Protein AF-A0A953SVN8-F1 (afdb_monomer_lite)

Sequence (89 aa):
MKNYYLISFTSIAAILIFFAATMMSQDSQTSIKAFNSSINKEKSGDYKAAIDELLKVYNDYKSNYLFNLRLGWLYYSKKDYSNSKKYYS

Radius of gyration: 21.76 Å; chains: 1; bounding box: 47×33×55 Å

Structure (mmCIF, N/CA/C/O backbone):
data_AF-A0A953SVN8-F1
#
_entry.id   AF-A0A953SVN8-F1
#
loop_
_atom_site.group_PDB
_ato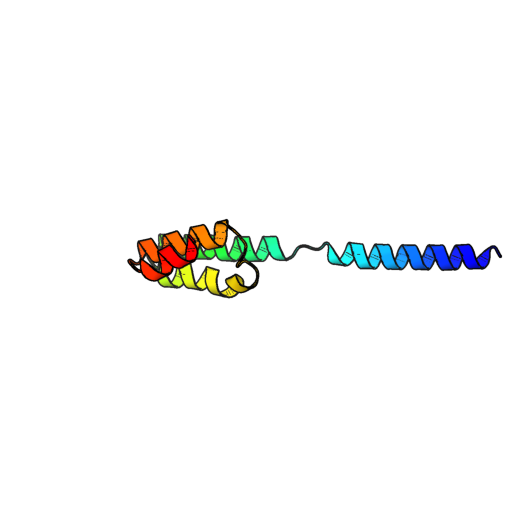m_site.id
_atom_site.type_symbol
_atom_site.label_atom_id
_atom_site.label_alt_id
_atom_site.label_comp_id
_atom_site.label_asym_id
_atom_site.label_entity_id
_atom_site.label_seq_id
_atom_site.pdbx_PDB_ins_code
_atom_site.Cartn_x
_atom_site.Cartn_y
_atom_site.Cartn_z
_atom_site.occupancy
_atom_site.B_iso_or_equiv
_atom_site.auth_seq_id
_atom_site.auth_comp_id
_atom_site.auth_asym_id
_atom_site.auth_atom_id
_atom_site.pdbx_PDB_model_num
ATOM 1 N N . MET A 1 1 ? 37.579 -19.523 -42.315 1.00 59.00 1 MET A N 1
ATOM 2 C CA . MET A 1 1 ? 37.727 -19.474 -40.839 1.00 59.00 1 MET A CA 1
ATOM 3 C C . MET A 1 1 ? 37.472 -18.083 -40.252 1.00 59.00 1 MET A C 1
ATOM 5 O O . MET A 1 1 ? 36.701 -17.992 -39.311 1.00 59.00 1 MET A O 1
ATOM 9 N N . LYS A 1 2 ? 38.012 -16.994 -40.827 1.00 59.50 2 LYS A N 1
ATOM 10 C CA . LYS A 1 2 ? 37.842 -15.608 -40.328 1.00 59.50 2 LYS A CA 1
ATOM 11 C C . LYS A 1 2 ? 36.377 -15.119 -40.222 1.00 59.50 2 LYS A C 1
ATOM 13 O O . LYS A 1 2 ? 36.040 -14.417 -39.277 1.00 59.50 2 LYS A O 1
ATOM 18 N N . ASN A 1 3 ? 35.497 -15.559 -41.127 1.00 63.72 3 ASN A N 1
ATOM 19 C CA . ASN A 1 3 ? 34.084 -15.142 -41.156 1.00 63.72 3 ASN A CA 1
ATOM 20 C C . ASN A 1 3 ? 33.236 -15.733 -40.013 1.00 63.72 3 ASN A C 1
ATOM 22 O O . ASN A 1 3 ? 32.287 -15.092 -39.577 1.00 63.72 3 ASN A O 1
ATOM 26 N N . TYR A 1 4 ? 33.592 -16.907 -39.478 1.00 72.75 4 TYR A N 1
ATOM 27 C CA . TYR A 1 4 ? 32.848 -17.521 -38.368 1.00 72.75 4 TYR A CA 1
ATOM 28 C C . TYR A 1 4 ? 33.063 -16.770 -37.049 1.00 72.75 4 TYR A C 1
ATOM 30 O O . TYR A 1 4 ? 32.120 -16.599 -36.282 1.00 72.75 4 TYR A O 1
ATOM 38 N N . TYR A 1 5 ? 34.270 -16.240 -36.822 1.00 76.19 5 TYR A N 1
ATOM 39 C CA . TYR A 1 5 ? 34.552 -15.377 -35.672 1.00 76.19 5 TYR A CA 1
ATOM 40 C C . TYR A 1 5 ? 33.741 -14.084 -35.728 1.00 76.19 5 TYR A C 1
ATOM 42 O O . TYR A 1 5 ? 33.175 -13.683 -34.715 1.00 76.19 5 TYR A O 1
ATOM 50 N N . LEU A 1 6 ? 33.621 -13.489 -36.920 1.00 74.56 6 LEU A N 1
ATOM 51 C CA . LEU A 1 6 ? 32.834 -12.278 -37.141 1.00 74.56 6 LEU A CA 1
ATOM 52 C C . LEU A 1 6 ? 31.344 -12.513 -36.838 1.00 74.56 6 LEU A C 1
ATOM 54 O O . LEU A 1 6 ? 30.744 -11.740 -36.099 1.00 74.56 6 LEU A O 1
ATOM 58 N N . ILE A 1 7 ? 30.779 -13.621 -37.335 1.00 77.88 7 ILE A N 1
ATOM 59 C CA . ILE A 1 7 ? 29.380 -14.009 -37.085 1.00 77.88 7 ILE A CA 1
ATOM 60 C C . ILE A 1 7 ? 29.147 -14.301 -35.593 1.00 77.88 7 ILE A C 1
ATOM 62 O O . ILE A 1 7 ? 28.140 -13.870 -35.021 1.00 77.88 7 ILE A O 1
ATOM 66 N N . SER A 1 8 ? 30.087 -14.987 -34.931 1.00 78.62 8 SE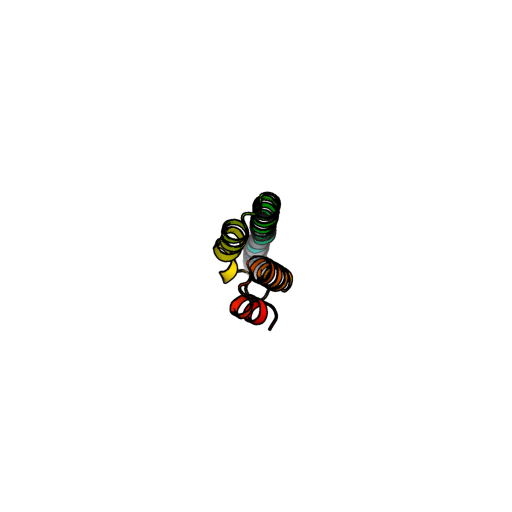R A N 1
ATOM 67 C CA . SER A 1 8 ? 29.991 -15.250 -33.489 1.00 78.62 8 SER A CA 1
ATOM 68 C C . SER A 1 8 ? 30.040 -13.956 -32.671 1.00 78.62 8 SER A C 1
ATOM 70 O O . SER A 1 8 ? 29.237 -13.778 -31.761 1.00 78.62 8 SER A O 1
ATOM 72 N N . PHE A 1 9 ? 30.894 -13.004 -33.059 1.00 86.81 9 PHE A N 1
ATOM 73 C CA . PHE A 1 9 ? 31.020 -11.709 -32.400 1.00 86.81 9 PHE A CA 1
ATOM 74 C C . PHE A 1 9 ? 29.736 -10.885 -32.534 1.00 86.81 9 PHE A C 1
ATOM 76 O O . PHE A 1 9 ? 29.236 -10.358 -31.543 1.00 86.81 9 PHE A O 1
ATOM 83 N N . THR A 1 10 ? 29.143 -10.843 -33.733 1.00 87.25 10 THR A N 1
ATOM 84 C CA . THR A 1 10 ? 27.857 -10.163 -33.947 1.00 87.25 10 THR A CA 1
ATOM 85 C C . THR A 1 10 ? 26.713 -10.811 -33.167 1.00 87.25 10 THR A C 1
ATOM 87 O O . THR A 1 10 ? 25.854 -10.106 -32.645 1.00 87.25 10 THR A O 1
ATOM 90 N N . SER A 1 11 ? 26.722 -12.139 -33.026 1.00 88.69 11 SER A N 1
ATOM 91 C CA . SER A 1 11 ? 25.697 -12.865 -32.264 1.00 88.69 11 SER A CA 1
ATOM 92 C C . SER A 1 11 ? 25.810 -12.583 -30.763 1.00 88.69 11 SER A C 1
ATOM 94 O O . SER A 1 11 ? 24.808 -12.325 -30.102 1.00 88.69 11 SER A O 1
ATOM 96 N N . ILE A 1 12 ? 27.035 -12.550 -30.229 1.00 92.06 12 ILE A N 1
ATOM 97 C CA . ILE A 1 12 ? 27.307 -12.191 -28.830 1.00 92.06 12 ILE A CA 1
ATOM 98 C C . ILE A 1 12 ? 26.896 -10.740 -28.555 1.00 92.06 12 ILE A C 1
ATOM 100 O O . ILE A 1 12 ? 26.235 -10.469 -27.554 1.00 92.06 12 ILE A O 1
ATOM 104 N N . ALA A 1 13 ? 27.222 -9.811 -29.458 1.00 92.00 13 ALA A N 1
ATOM 105 C CA . ALA A 1 13 ? 26.814 -8.414 -29.333 1.00 92.00 13 ALA A CA 1
ATOM 106 C C . ALA A 1 13 ? 25.281 -8.256 -29.324 1.00 92.00 13 ALA A C 1
ATOM 108 O O . ALA A 1 13 ? 24.749 -7.513 -28.503 1.00 92.00 13 ALA A O 1
ATOM 109 N N . ALA A 1 14 ? 24.560 -8.995 -30.174 1.00 91.75 14 ALA A N 1
ATOM 110 C CA . ALA A 1 14 ? 23.097 -8.980 -30.198 1.00 91.75 14 ALA A CA 1
ATOM 111 C C . ALA A 1 14 ? 22.481 -9.506 -28.888 1.00 91.75 14 ALA A C 1
ATOM 113 O O . ALA A 1 14 ? 21.538 -8.909 -28.368 1.00 91.75 14 ALA A O 1
ATOM 114 N N . ILE A 1 15 ? 23.047 -10.574 -28.315 1.00 91.06 15 ILE A N 1
ATOM 115 C CA . ILE A 1 15 ? 22.616 -11.121 -27.018 1.00 91.06 15 ILE A CA 1
ATOM 116 C C . ILE A 1 15 ? 22.857 -10.104 -25.892 1.00 91.06 15 ILE A C 1
ATOM 118 O O . ILE A 1 15 ? 21.982 -9.904 -25.050 1.00 91.06 15 ILE A O 1
ATOM 122 N N . LEU A 1 16 ? 24.003 -9.417 -25.897 1.00 90.06 16 LEU A N 1
ATOM 123 C CA . LEU A 1 16 ? 24.324 -8.386 -24.903 1.00 90.06 16 LEU A CA 1
ATOM 124 C C . LEU A 1 16 ? 23.378 -7.180 -24.986 1.00 90.06 16 LEU A C 1
ATOM 126 O O . LEU A 1 16 ? 22.931 -6.684 -23.954 1.00 90.06 16 LEU A O 1
ATOM 130 N N . ILE A 1 17 ? 23.026 -6.739 -26.197 1.00 88.56 17 ILE A N 1
ATOM 131 C CA . ILE A 1 17 ? 22.071 -5.639 -26.411 1.00 88.56 17 ILE A CA 1
ATOM 132 C C . ILE A 1 17 ? 20.666 -6.036 -25.935 1.00 88.56 17 ILE A C 1
ATOM 134 O O . ILE A 1 17 ? 19.996 -5.241 -25.276 1.00 88.56 17 ILE A O 1
ATOM 138 N N . PHE A 1 18 ? 20.232 -7.270 -26.211 1.00 85.25 18 PHE A N 1
ATOM 139 C CA . PHE A 1 18 ? 18.945 -7.784 -25.735 1.00 85.25 18 PHE A CA 1
ATOM 140 C C . PHE A 1 18 ? 18.882 -7.832 -24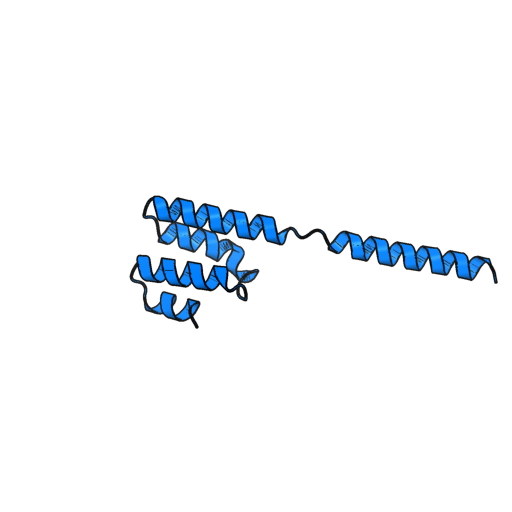.202 1.00 85.25 18 PHE A C 1
ATOM 142 O O . PHE A 1 18 ? 17.896 -7.399 -23.610 1.00 85.25 18 PHE A O 1
ATOM 149 N N . PHE A 1 19 ? 19.954 -8.284 -23.545 1.00 81.12 19 PHE A N 1
ATOM 150 C CA . PHE A 1 19 ? 20.011 -8.326 -22.083 1.00 81.12 19 PHE A CA 1
ATOM 151 C C . PHE A 1 19 ? 20.032 -6.918 -21.465 1.00 81.12 19 PHE A C 1
ATOM 153 O O . PHE A 1 19 ? 19.303 -6.657 -20.509 1.00 81.12 19 PHE A O 1
ATOM 160 N N . ALA A 1 20 ? 20.785 -5.980 -22.050 1.00 79.88 20 ALA A N 1
ATOM 161 C CA . ALA A 1 20 ? 20.818 -4.585 -21.605 1.00 79.88 20 ALA A CA 1
ATOM 162 C C . ALA A 1 20 ? 19.442 -3.897 -21.693 1.00 79.88 20 ALA A C 1
ATOM 164 O O . ALA A 1 20 ? 19.086 -3.122 -20.805 1.00 79.88 20 ALA A O 1
ATOM 165 N N . ALA A 1 21 ? 18.632 -4.221 -22.708 1.00 73.12 21 ALA A N 1
ATOM 166 C CA . ALA A 1 21 ? 17.280 -3.679 -22.849 1.00 73.12 21 ALA A CA 1
ATOM 167 C C . ALA A 1 21 ? 16.327 -4.121 -21.719 1.00 73.12 21 ALA A C 1
ATOM 169 O O . ALA A 1 21 ? 15.396 -3.391 -21.382 1.00 73.12 21 ALA A O 1
ATOM 170 N N . THR A 1 22 ? 16.575 -5.272 -21.081 1.00 69.69 22 THR A N 1
ATOM 171 C CA . THR A 1 22 ? 15.765 -5.738 -19.939 1.00 69.69 22 THR A CA 1
ATOM 172 C C . THR A 1 22 ? 16.081 -5.015 -18.624 1.00 69.69 22 THR A C 1
ATOM 174 O O . THR A 1 22 ? 15.315 -5.124 -17.671 1.00 69.69 22 THR A O 1
ATOM 177 N N . MET A 1 23 ? 17.161 -4.223 -18.559 1.00 63.22 23 MET A N 1
ATOM 178 C CA . MET A 1 23 ? 17.563 -3.501 -17.341 1.00 63.22 23 MET A CA 1
ATOM 179 C C . MET A 1 23 ? 16.793 -2.193 -17.096 1.00 63.22 23 MET A C 1
ATOM 181 O O . MET A 1 23 ? 17.077 -1.478 -16.133 1.00 63.22 23 MET A O 1
ATOM 185 N N . MET A 1 24 ? 15.801 -1.863 -17.928 1.00 62.91 24 MET A N 1
ATOM 186 C CA . MET A 1 24 ? 14.905 -0.739 -17.659 1.00 62.91 24 MET A CA 1
ATOM 187 C C . MET A 1 24 ? 13.937 -1.092 -16.519 1.00 62.91 24 MET A C 1
ATOM 189 O O . MET A 1 24 ? 12.833 -1.581 -16.739 1.00 62.91 24 MET A O 1
ATOM 193 N N . SER A 1 25 ? 14.357 -0.836 -15.279 1.00 58.84 25 SER A N 1
ATOM 194 C CA . SER A 1 25 ? 13.515 -0.953 -14.083 1.00 58.84 25 SER A CA 1
ATOM 195 C C . SER A 1 25 ? 12.362 0.063 -14.125 1.00 58.84 25 SER A C 1
ATOM 197 O O . SER A 1 25 ? 12.517 1.224 -13.752 1.00 58.84 25 SER A O 1
ATOM 199 N N . GLN A 1 26 ? 11.184 -0.368 -14.588 1.00 59.72 26 GLN A N 1
ATOM 200 C CA . GLN A 1 26 ? 9.921 0.378 -14.437 1.00 59.72 26 GLN A CA 1
ATOM 201 C C . GLN A 1 26 ? 9.380 0.334 -12.996 1.00 59.72 26 GLN A C 1
ATOM 203 O O . GLN A 1 26 ? 8.576 1.178 -12.597 1.00 59.72 26 GLN A O 1
ATOM 208 N N . ASP A 1 27 ? 9.857 -0.625 -12.206 1.00 62.97 27 ASP A N 1
ATOM 209 C CA . ASP A 1 27 ? 9.349 -0.990 -10.887 1.00 62.97 27 ASP A CA 1
ATOM 210 C C . ASP A 1 27 ? 9.475 0.136 -9.837 1.00 62.97 27 ASP A C 1
ATOM 212 O O . ASP A 1 27 ? 8.534 0.458 -9.107 1.00 62.97 27 ASP A O 1
ATOM 216 N N . SER A 1 28 ? 10.612 0.838 -9.824 1.00 67.62 28 SER A N 1
ATOM 217 C CA . SER A 1 28 ? 10.853 1.940 -8.879 1.00 67.62 28 SER A CA 1
ATOM 218 C C . SER A 1 28 ? 9.796 3.048 -8.992 1.00 67.62 28 SER A C 1
ATOM 220 O O . SER A 1 28 ? 9.280 3.550 -7.994 1.00 67.62 28 SER A O 1
ATOM 222 N N . GLN A 1 29 ? 9.381 3.395 -10.212 1.00 84.38 29 GLN A N 1
ATOM 223 C CA . GLN A 1 29 ? 8.446 4.498 -10.403 1.00 84.38 29 GLN A CA 1
ATOM 224 C C . GLN A 1 29 ? 7.018 4.145 -9.963 1.00 84.38 29 GLN A C 1
ATOM 226 O O . GLN A 1 29 ? 6.306 5.022 -9.462 1.00 84.38 29 GLN A O 1
ATOM 231 N N . THR A 1 30 ? 6.603 2.891 -10.152 1.00 91.44 30 THR A N 1
ATOM 232 C CA . THR A 1 30 ? 5.275 2.389 -9.772 1.00 91.44 30 THR A CA 1
ATOM 233 C C . THR A 1 30 ? 5.143 2.286 -8.256 1.00 91.44 30 THR A C 1
ATOM 235 O O . THR A 1 30 ? 4.193 2.839 -7.694 1.00 91.44 30 THR A O 1
ATOM 238 N N . SER A 1 31 ? 6.128 1.680 -7.583 1.00 91.69 31 SER A N 1
ATOM 239 C CA . SER A 1 31 ? 6.144 1.573 -6.119 1.00 91.69 31 SER A CA 1
ATOM 240 C C . SER A 1 31 ? 6.088 2.941 -5.433 1.00 91.69 31 SER A C 1
ATOM 242 O O . SER A 1 31 ? 5.228 3.168 -4.580 1.00 91.69 31 SER A O 1
ATOM 244 N N . ILE A 1 32 ? 6.935 3.886 -5.860 1.00 93.56 32 ILE A N 1
ATOM 245 C CA . ILE A 1 32 ? 6.998 5.245 -5.303 1.00 93.56 32 ILE A CA 1
ATOM 246 C C . ILE A 1 32 ? 5.664 5.976 -5.482 1.00 93.56 32 ILE A C 1
ATOM 248 O O . ILE A 1 32 ? 5.185 6.636 -4.557 1.00 93.56 32 ILE A O 1
ATOM 252 N N . LYS A 1 33 ? 5.030 5.853 -6.657 1.00 95.75 33 LYS A N 1
ATOM 253 C CA . LYS A 1 33 ? 3.719 6.466 -6.920 1.00 95.75 33 LYS A CA 1
ATOM 254 C C . LYS A 1 33 ? 2.643 5.908 -5.990 1.00 95.75 33 LYS A C 1
ATOM 256 O O . LYS A 1 33 ? 1.924 6.696 -5.382 1.00 95.75 33 LYS A O 1
ATOM 261 N N . ALA A 1 34 ? 2.558 4.585 -5.842 1.00 96.81 34 ALA A N 1
ATOM 262 C CA . ALA A 1 34 ? 1.590 3.949 -4.947 1.00 96.81 34 ALA A CA 1
ATOM 263 C C . ALA A 1 34 ? 1.794 4.388 -3.486 1.00 96.81 34 ALA A C 1
ATOM 265 O O . ALA A 1 34 ? 0.837 4.752 -2.801 1.00 96.81 34 ALA A O 1
ATOM 266 N N . PHE A 1 35 ? 3.049 4.443 -3.031 1.00 96.88 35 PHE A N 1
ATOM 267 C CA . PHE A 1 35 ? 3.396 4.891 -1.682 1.00 96.88 35 PHE A CA 1
ATOM 268 C C . PHE A 1 35 ? 3.006 6.349 -1.426 1.00 96.88 35 PHE A C 1
ATOM 270 O O . PHE A 1 35 ? 2.352 6.653 -0.429 1.00 96.88 35 PHE A O 1
ATOM 277 N N . ASN A 1 36 ? 3.357 7.252 -2.343 1.00 97.19 36 ASN A N 1
ATOM 278 C CA . ASN A 1 36 ? 3.024 8.670 -2.220 1.00 97.19 36 ASN A CA 1
ATOM 279 C C . ASN A 1 36 ? 1.508 8.901 -2.239 1.00 97.19 36 ASN A C 1
ATOM 281 O O . ASN A 1 36 ? 0.992 9.670 -1.426 1.00 97.19 36 ASN A O 1
ATOM 285 N N . SER A 1 37 ? 0.782 8.201 -3.114 1.00 98.12 37 SER A N 1
ATOM 286 C CA . SER A 1 37 ? -0.683 8.235 -3.140 1.00 98.12 37 SER A CA 1
ATOM 287 C C . SER A 1 37 ? -1.274 7.745 -1.819 1.00 98.12 37 SER A C 1
ATOM 289 O O . SER A 1 37 ? -2.129 8.421 -1.249 1.00 98.12 37 SER A O 1
ATOM 291 N N . SER A 1 38 ? -0.764 6.636 -1.276 1.00 98.62 38 SER A N 1
ATOM 292 C CA . SER A 1 38 ? -1.164 6.118 0.034 1.00 98.62 38 SER A CA 1
ATOM 293 C C . SER A 1 38 ? -0.958 7.144 1.157 1.00 98.62 38 SER A C 1
ATOM 295 O O . SER A 1 38 ? -1.863 7.374 1.957 1.00 98.62 38 SER A O 1
ATOM 297 N N . ILE A 1 39 ? 0.202 7.809 1.203 1.00 98.25 39 ILE A N 1
ATOM 298 C CA . ILE A 1 39 ? 0.510 8.864 2.187 1.00 98.25 39 ILE A CA 1
ATOM 299 C C . ILE A 1 39 ? -0.460 10.038 2.066 1.00 98.25 39 ILE A C 1
ATOM 301 O O . ILE A 1 39 ? -0.947 10.546 3.073 1.00 98.25 39 ILE A O 1
ATOM 305 N N . ASN A 1 40 ? -0.774 10.466 0.846 1.00 98.38 40 ASN A N 1
ATOM 306 C CA . ASN A 1 40 ? -1.695 11.577 0.638 1.00 98.38 40 ASN A CA 1
ATOM 307 C C . ASN A 1 40 ? -3.124 11.235 1.078 1.00 98.38 40 ASN A C 1
ATOM 309 O O . ASN A 1 40 ? -3.769 12.066 1.711 1.00 98.38 40 ASN A O 1
ATOM 313 N N . LYS A 1 41 ? -3.600 10.013 0.810 1.00 98.56 41 LYS A N 1
ATOM 314 C CA . LYS A 1 41 ? -4.912 9.547 1.291 1.00 98.56 41 LYS A CA 1
ATOM 315 C C . LYS A 1 41 ? -4.964 9.447 2.815 1.00 98.56 41 LYS A C 1
ATOM 317 O O . LYS A 1 41 ? -5.933 9.897 3.421 1.00 98.56 41 LYS A O 1
ATOM 322 N N . GLU A 1 42 ? -3.896 8.948 3.437 1.00 98.38 42 GLU A N 1
ATOM 323 C CA . GLU A 1 42 ? -3.780 8.892 4.896 1.00 98.38 42 GLU A CA 1
ATOM 324 C C . GLU A 1 42 ? -3.822 10.286 5.533 1.00 98.38 42 GLU A C 1
ATOM 326 O O . GLU A 1 42 ? -4.518 10.473 6.526 1.00 98.38 42 GLU A O 1
ATOM 331 N N . LYS A 1 43 ? -3.130 11.281 4.957 1.00 97.81 43 LYS A N 1
ATOM 332 C CA . LYS A 1 43 ? -3.166 12.675 5.446 1.00 97.81 43 LYS A CA 1
ATOM 333 C C . LYS A 1 43 ? -4.582 13.254 5.477 1.00 97.81 43 LYS A C 1
ATOM 335 O O . LYS A 1 43 ? -4.866 14.115 6.301 1.00 97.81 43 LYS A O 1
ATOM 340 N N . SER A 1 44 ? -5.461 12.784 4.595 1.00 96.50 44 SER A N 1
ATOM 341 C CA . SER A 1 44 ? -6.882 13.148 4.571 1.00 96.50 44 SER A CA 1
ATOM 342 C C . SER A 1 44 ? -7.749 12.319 5.532 1.00 96.50 44 SER A C 1
ATOM 344 O O . SER A 1 44 ? -8.959 12.511 5.563 1.00 96.50 44 SER A O 1
ATOM 346 N N . GLY A 1 45 ? -7.162 11.391 6.294 1.00 95.94 45 GLY A N 1
ATOM 347 C CA . GLY A 1 45 ? -7.864 10.466 7.190 1.00 95.94 45 GLY A CA 1
ATOM 348 C C . GLY A 1 45 ? -8.493 9.255 6.490 1.00 95.94 45 GLY A C 1
ATOM 349 O O . GLY A 1 45 ? -9.102 8.413 7.149 1.00 95.94 45 GLY A O 1
ATOM 350 N N . ASP A 1 46 ? -8.342 9.127 5.169 1.00 98.19 46 ASP A N 1
ATOM 351 C CA . ASP A 1 46 ? -8.935 8.037 4.392 1.00 98.19 46 ASP A CA 1
ATOM 352 C C . ASP A 1 46 ? -7.997 6.824 4.346 1.00 98.19 46 ASP A C 1
ATOM 354 O O . ASP A 1 46 ? -7.315 6.539 3.355 1.00 98.19 46 ASP A O 1
ATOM 358 N N . TYR A 1 47 ? -7.951 6.093 5.461 1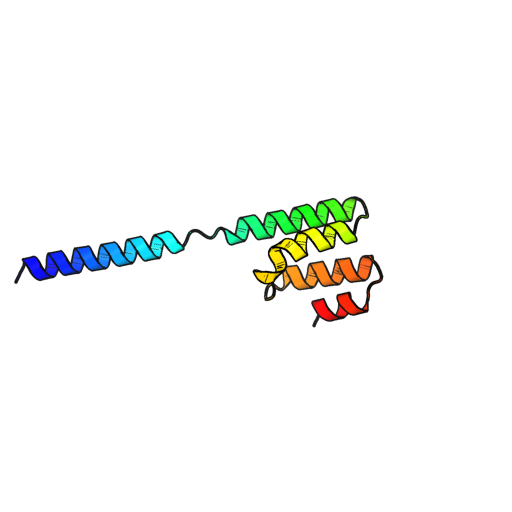.00 98.44 47 TYR A N 1
ATOM 359 C CA . TYR A 1 47 ? -7.128 4.889 5.586 1.00 98.44 47 TYR A CA 1
ATOM 360 C C . TYR A 1 47 ? -7.530 3.792 4.599 1.00 98.44 47 TYR A C 1
ATOM 362 O O . TYR A 1 47 ? -6.673 3.026 4.161 1.00 98.44 47 TYR A O 1
ATOM 370 N N . LYS A 1 48 ? -8.816 3.700 4.232 1.00 98.44 48 LYS A N 1
ATOM 371 C CA . LYS A 1 48 ? -9.275 2.696 3.268 1.00 98.44 48 LYS A CA 1
ATOM 372 C C . LYS A 1 48 ? -8.682 2.990 1.893 1.00 98.44 48 LYS A C 1
ATOM 374 O O . LYS A 1 48 ? -8.045 2.110 1.322 1.00 98.44 48 LYS A O 1
ATOM 379 N N . ALA A 1 49 ? -8.820 4.220 1.397 1.00 98.50 49 ALA A N 1
ATOM 380 C CA . ALA A 1 49 ? -8.217 4.594 0.124 1.00 98.50 49 ALA A CA 1
ATOM 381 C C . ALA A 1 49 ? -6.686 4.483 0.169 1.00 98.50 49 ALA A C 1
ATOM 383 O O . ALA A 1 49 ? -6.079 4.032 -0.797 1.00 98.50 49 ALA A O 1
ATOM 384 N N . ALA A 1 50 ? -6.054 4.827 1.297 1.00 98.69 50 ALA A N 1
ATOM 385 C CA . ALA A 1 50 ? -4.610 4.677 1.465 1.00 98.69 50 ALA A CA 1
ATOM 386 C C . ALA A 1 50 ? -4.130 3.222 1.329 1.00 98.69 50 ALA A C 1
ATOM 388 O O . ALA A 1 50 ? -3.051 2.986 0.782 1.00 98.69 50 ALA A O 1
ATOM 389 N N . ILE A 1 51 ? -4.914 2.260 1.825 1.00 98.81 51 ILE A N 1
ATOM 390 C CA . ILE A 1 51 ? -4.663 0.821 1.668 1.00 98.81 51 ILE A CA 1
ATOM 391 C C . ILE A 1 51 ? -4.900 0.398 0.219 1.00 98.81 51 ILE A C 1
ATOM 393 O O . ILE A 1 51 ? -4.057 -0.291 -0.355 1.00 98.81 51 ILE A O 1
ATOM 397 N N . ASP A 1 52 ? -6.010 0.834 -0.381 1.00 98.56 52 ASP A N 1
ATOM 398 C CA . ASP A 1 52 ? -6.381 0.467 -1.749 1.00 98.56 52 ASP A CA 1
ATOM 399 C C . ASP A 1 52 ? -5.289 0.874 -2.758 1.00 98.56 52 ASP A C 1
ATOM 401 O O . ASP A 1 52 ? -4.977 0.100 -3.661 1.00 98.56 52 ASP A O 1
ATOM 405 N N . GLU A 1 53 ? -4.642 2.036 -2.585 1.00 98.38 53 GLU A N 1
ATOM 406 C CA . GLU A 1 53 ? -3.516 2.459 -3.439 1.00 98.38 53 GLU A CA 1
ATOM 407 C C . GLU A 1 53 ? -2.331 1.482 -3.412 1.00 98.38 53 GLU A C 1
ATOM 409 O O . GLU A 1 53 ? -1.706 1.249 -4.446 1.00 98.38 53 GLU A O 1
ATOM 414 N N . LEU A 1 54 ? -2.037 0.875 -2.259 1.00 98.25 54 LEU A N 1
ATOM 415 C CA . LEU A 1 54 ? -0.964 -0.115 -2.133 1.00 98.25 54 LEU A CA 1
ATOM 416 C C . LEU A 1 54 ? -1.395 -1.476 -2.686 1.00 98.25 54 LEU A C 1
ATOM 418 O O . LEU A 1 54 ? -0.612 -2.136 -3.367 1.00 98.25 54 LEU A O 1
ATOM 422 N N . LEU A 1 55 ? -2.642 -1.890 -2.434 1.00 98.12 55 LEU A N 1
ATOM 423 C CA . LEU A 1 55 ? -3.158 -3.190 -2.870 1.00 98.12 55 LEU A CA 1
ATOM 424 C C . LEU A 1 55 ? -3.227 -3.334 -4.394 1.00 98.12 55 LEU A C 1
ATOM 426 O O . LEU A 1 55 ? -3.015 -4.439 -4.890 1.00 98.12 55 LEU A O 1
ATOM 430 N N . LYS A 1 56 ? -3.446 -2.238 -5.137 1.00 97.19 56 LYS A N 1
ATOM 431 C CA . LYS A 1 56 ? -3.435 -2.233 -6.616 1.00 97.19 56 LYS A CA 1
ATOM 432 C C . LYS A 1 56 ? -2.162 -2.833 -7.209 1.00 97.19 56 LYS A C 1
ATOM 434 O O . LYS A 1 56 ? -2.226 -3.477 -8.249 1.00 97.19 56 LYS A O 1
ATOM 439 N N . VAL A 1 57 ? -1.025 -2.608 -6.554 1.00 95.88 57 VAL A N 1
ATOM 440 C CA . VAL A 1 57 ? 0.296 -3.040 -7.032 1.00 95.88 57 VAL A CA 1
ATOM 441 C C . VAL A 1 57 ? 0.907 -4.130 -6.152 1.00 95.88 57 VAL A C 1
ATOM 443 O O . VAL A 1 57 ? 1.984 -4.637 -6.436 1.00 95.88 57 VAL A O 1
ATOM 446 N N . TYR A 1 58 ? 0.225 -4.526 -5.074 1.00 95.94 58 TYR A N 1
ATOM 447 C CA . TYR A 1 58 ? 0.808 -5.374 -4.038 1.00 95.94 58 TYR A CA 1
ATOM 448 C C . TYR A 1 58 ? 1.284 -6.732 -4.555 1.00 95.94 58 TYR A C 1
ATOM 450 O O . TYR A 1 58 ? 2.242 -7.259 -4.009 1.00 95.94 58 TYR A O 1
ATOM 458 N N . ASN A 1 59 ? 0.675 -7.284 -5.611 1.00 95.69 59 ASN A N 1
ATOM 459 C CA . ASN A 1 59 ? 1.122 -8.546 -6.212 1.00 95.69 59 ASN A CA 1
ATOM 460 C C . ASN A 1 59 ? 2.598 -8.533 -6.625 1.00 95.69 59 ASN A C 1
ATOM 462 O O . ASN A 1 59 ? 3.267 -9.543 -6.415 1.00 95.69 59 ASN A O 1
ATOM 466 N N . ASP A 1 60 ? 3.094 -7.396 -7.104 1.00 93.12 60 ASP A N 1
ATOM 467 C CA . ASP A 1 60 ? 4.482 -7.232 -7.541 1.00 93.12 60 ASP A CA 1
ATOM 468 C C . ASP A 1 60 ? 5.419 -6.933 -6.354 1.00 93.12 60 ASP A C 1
ATOM 470 O O . ASP A 1 60 ? 6.614 -7.213 -6.401 1.00 93.12 60 ASP A O 1
ATOM 474 N N . TYR A 1 61 ? 4.865 -6.440 -5.239 1.00 92.69 61 TYR A N 1
ATOM 475 C CA . TYR A 1 61 ? 5.606 -5.987 -4.054 1.00 92.69 61 TYR A CA 1
ATOM 476 C C . TYR A 1 61 ? 5.348 -6.815 -2.790 1.00 92.69 61 TYR A C 1
ATOM 478 O O . TYR A 1 61 ? 5.662 -6.360 -1.690 1.00 92.69 61 TYR A O 1
ATOM 486 N N . LYS A 1 62 ? 4.799 -8.032 -2.896 1.00 93.38 62 LYS A N 1
ATOM 487 C CA . LYS A 1 62 ? 4.443 -8.850 -1.717 1.00 93.38 62 LYS A CA 1
ATOM 488 C C . LYS A 1 62 ? 5.627 -9.133 -0.795 1.00 93.38 62 LYS A C 1
ATOM 490 O O . LYS A 1 62 ? 5.460 -9.173 0.419 1.00 93.38 62 LYS A O 1
ATOM 495 N N . SER A 1 63 ? 6.814 -9.333 -1.364 1.00 93.62 63 SER A N 1
ATOM 496 C CA . SER A 1 63 ? 8.060 -9.572 -0.623 1.00 93.62 63 SER A CA 1
ATOM 497 C C . SER A 1 63 ? 8.732 -8.283 -0.140 1.00 93.62 63 SER A C 1
ATOM 499 O O . SER A 1 63 ? 9.725 -8.339 0.584 1.00 93.62 63 SER A O 1
ATOM 501 N N . ASN A 1 64 ? 8.215 -7.113 -0.525 1.00 93.94 64 ASN A N 1
ATOM 502 C CA . ASN A 1 64 ? 8.799 -5.836 -0.156 1.00 93.94 64 ASN A CA 1
ATOM 503 C C . ASN A 1 64 ? 8.427 -5.476 1.289 1.00 93.94 64 ASN A C 1
ATOM 505 O O . ASN A 1 64 ? 7.263 -5.234 1.620 1.00 93.94 64 ASN A O 1
ATOM 509 N N . TYR A 1 65 ? 9.448 -5.380 2.141 1.00 95.38 65 TYR A N 1
ATOM 510 C CA . TYR A 1 65 ? 9.305 -5.025 3.552 1.00 95.38 65 TYR A CA 1
ATOM 511 C C . TYR A 1 65 ? 8.519 -3.724 3.773 1.00 95.38 65 TYR A C 1
ATOM 513 O O . TYR A 1 65 ? 7.646 -3.674 4.637 1.00 95.38 65 TYR A O 1
ATOM 521 N N . LEU A 1 66 ? 8.780 -2.679 2.981 1.00 95.62 66 LEU A N 1
ATOM 522 C CA . LEU A 1 66 ? 8.134 -1.379 3.163 1.00 95.62 66 LEU A CA 1
ATOM 523 C C . LEU A 1 66 ? 6.637 -1.442 2.852 1.00 95.62 66 LEU A C 1
ATOM 525 O O . LEU A 1 66 ? 5.850 -0.818 3.562 1.00 95.62 66 LEU A O 1
ATOM 529 N N . PHE A 1 67 ? 6.225 -2.213 1.842 1.00 97.31 67 PHE A N 1
ATOM 530 C CA . PHE A 1 67 ? 4.804 -2.411 1.535 1.00 97.31 67 PHE A CA 1
ATOM 531 C C . PHE A 1 67 ? 4.070 -3.091 2.686 1.00 97.31 67 PHE A C 1
ATOM 533 O O . PHE A 1 67 ? 3.017 -2.615 3.109 1.00 97.31 67 PHE A O 1
ATOM 540 N N . ASN A 1 68 ? 4.653 -4.160 3.221 1.00 98.31 68 ASN A N 1
ATOM 541 C CA . ASN A 1 68 ? 4.105 -4.893 4.358 1.00 98.31 68 ASN A CA 1
ATOM 542 C C . ASN A 1 68 ? 4.044 -4.015 5.619 1.00 98.31 68 ASN A C 1
ATOM 544 O O . ASN A 1 68 ? 2.983 -3.888 6.228 1.00 98.31 68 ASN A O 1
ATOM 548 N N . LEU A 1 69 ? 5.118 -3.283 5.932 1.00 98.50 69 LEU A N 1
ATOM 549 C CA . LEU A 1 69 ? 5.156 -2.329 7.044 1.00 98.50 69 LEU A CA 1
ATOM 550 C C . LEU A 1 69 ? 4.054 -1.261 6.925 1.00 98.50 69 LEU A C 1
ATOM 552 O O . LEU A 1 69 ? 3.307 -1.002 7.869 1.00 98.50 69 LEU A O 1
ATOM 556 N N . ARG A 1 70 ? 3.930 -0.643 5.747 1.00 98.50 70 ARG A N 1
ATOM 557 C CA . ARG A 1 70 ? 2.955 0.417 5.472 1.00 98.50 70 ARG A CA 1
ATOM 558 C C . ARG A 1 70 ? 1.519 -0.102 5.544 1.00 98.50 70 ARG A C 1
ATOM 560 O O . ARG A 1 70 ? 0.674 0.554 6.151 1.00 98.50 70 ARG A O 1
ATOM 567 N N . LEU A 1 71 ? 1.239 -1.269 4.959 1.00 98.69 71 LEU A N 1
ATOM 568 C CA . LEU A 1 71 ? -0.072 -1.914 5.049 1.00 98.69 71 LEU A CA 1
ATOM 569 C C . LEU A 1 71 ? -0.404 -2.255 6.504 1.00 98.69 71 LEU A C 1
ATOM 571 O O . LEU A 1 71 ? -1.485 -1.900 6.970 1.00 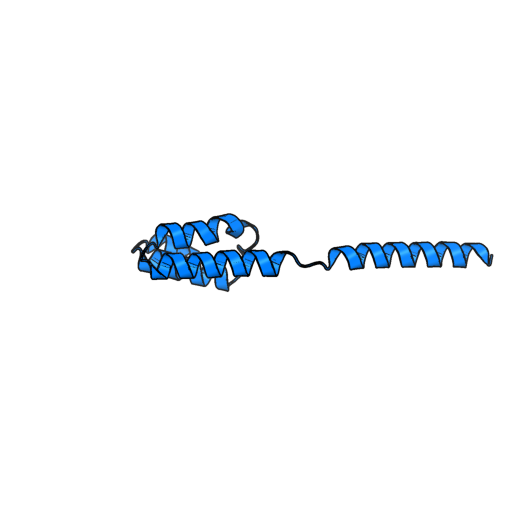98.69 71 LEU A O 1
ATOM 575 N N . GLY A 1 72 ? 0.532 -2.849 7.246 1.00 98.62 72 GLY A N 1
ATOM 576 C CA . GLY A 1 72 ? 0.366 -3.155 8.666 1.00 98.62 72 GLY A CA 1
ATOM 577 C C . GLY A 1 72 ? -0.023 -1.927 9.492 1.00 98.62 72 GLY A C 1
ATOM 578 O O . GLY A 1 72 ? -0.989 -1.987 10.262 1.00 98.62 72 GLY A O 1
ATOM 579 N N . TRP A 1 73 ? 0.653 -0.794 9.268 1.00 98.69 73 TRP A N 1
ATOM 580 C CA . TRP A 1 73 ? 0.337 0.488 9.905 1.00 98.69 73 TRP A CA 1
ATOM 581 C C . TRP A 1 73 ? -1.060 0.996 9.538 1.00 98.69 73 TRP A C 1
ATOM 583 O O . TRP A 1 73 ? -1.846 1.330 10.419 1.00 98.69 73 TRP A O 1
ATOM 593 N N . LEU A 1 74 ? -1.416 1.021 8.253 1.00 98.81 74 LEU A N 1
ATOM 594 C CA . LEU A 1 74 ? -2.717 1.544 7.827 1.00 98.81 74 LEU A CA 1
ATOM 595 C C . LEU A 1 74 ? -3.884 0.682 8.323 1.00 98.81 74 LEU A C 1
ATOM 597 O O . LEU A 1 74 ? -4.915 1.215 8.740 1.00 98.81 74 LEU A O 1
ATOM 601 N N . TYR A 1 75 ? -3.722 -0.645 8.322 1.00 98.75 75 TYR A N 1
ATOM 602 C CA . TYR A 1 75 ? -4.705 -1.559 8.902 1.00 98.75 75 TYR A CA 1
ATOM 603 C C . TYR A 1 75 ? -4.861 -1.334 10.412 1.00 98.75 75 TYR A C 1
ATOM 605 O O . TYR A 1 75 ? -5.991 -1.305 10.905 1.00 98.75 75 TYR A O 1
ATOM 613 N N . TYR A 1 76 ? -3.760 -1.090 11.133 1.00 98.62 76 TYR A N 1
ATOM 614 C CA . TYR A 1 76 ? -3.799 -0.713 12.547 1.00 98.62 76 TYR A CA 1
ATOM 615 C C . TYR A 1 76 ? -4.552 0.607 12.763 1.00 98.62 76 TYR A C 1
ATOM 617 O O . TYR A 1 76 ? -5.464 0.666 13.588 1.00 98.62 76 TYR A O 1
ATOM 625 N N . SER A 1 77 ? -4.230 1.640 11.979 1.00 98.25 77 SER A N 1
ATOM 626 C CA . SER A 1 77 ? -4.841 2.972 12.070 1.00 98.25 77 SER A CA 1
ATOM 627 C C . SER A 1 77 ? -6.348 2.956 11.804 1.00 98.25 77 SER A C 1
ATOM 629 O O . SER A 1 77 ? -7.091 3.694 12.449 1.00 98.25 77 SER A O 1
ATOM 631 N N . LYS A 1 78 ? -6.838 2.053 10.939 1.00 98.06 78 LYS A N 1
ATOM 632 C CA . LYS A 1 78 ? -8.285 1.829 10.743 1.00 98.06 78 LYS A CA 1
ATOM 633 C C . LYS A 1 78 ? -8.920 0.818 11.709 1.00 98.06 78 LYS A C 1
ATOM 635 O O . LYS A 1 78 ? -10.061 0.415 11.488 1.00 98.06 78 LYS A O 1
ATOM 640 N N . LYS A 1 79 ? -8.206 0.409 12.765 1.00 98.31 79 LYS A N 1
ATOM 641 C CA . LYS A 1 79 ? -8.644 -0.541 13.811 1.00 98.31 79 LYS A CA 1
ATOM 642 C C . LYS A 1 79 ? -8.903 -1.974 13.324 1.00 98.31 79 LYS A C 1
ATOM 644 O O . LYS A 1 79 ? -9.599 -2.744 13.978 1.00 98.31 79 LYS A O 1
ATOM 649 N N . ASP A 1 80 ? -8.320 -2.359 12.194 1.00 98.50 80 ASP A N 1
ATOM 650 C CA . ASP A 1 80 ? -8.375 -3.722 11.665 1.00 98.50 80 ASP A CA 1
ATOM 651 C C . ASP A 1 80 ? -7.098 -4.480 12.042 1.00 98.50 80 ASP A C 1
ATOM 653 O O . ASP A 1 80 ? -6.157 -4.658 11.263 1.00 98.50 80 ASP A O 1
ATOM 657 N N . TYR A 1 81 ? -7.058 -4.899 13.304 1.00 98.31 81 TYR A N 1
ATOM 658 C CA . TYR A 1 81 ? -5.877 -5.516 13.901 1.00 98.31 81 TYR A CA 1
ATOM 659 C C . TYR A 1 81 ? -5.574 -6.911 13.346 1.00 98.31 81 TYR A C 1
ATOM 661 O O . TYR A 1 81 ? -4.424 -7.346 13.394 1.00 98.31 81 TYR A O 1
ATOM 669 N N . SER A 1 82 ? -6.580 -7.608 12.810 1.00 98.31 82 SER A N 1
ATOM 670 C CA . SER A 1 82 ? -6.387 -8.920 12.187 1.00 98.31 82 SER A CA 1
ATOM 671 C C . SER A 1 82 ? -5.529 -8.788 10.930 1.00 98.31 82 SER A C 1
ATOM 673 O O . SER A 1 82 ? -4.480 -9.426 10.828 1.00 98.31 82 SER A O 1
ATOM 675 N N . ASN A 1 83 ? -5.902 -7.879 10.024 1.00 98.19 83 ASN A N 1
ATOM 676 C CA . ASN A 1 83 ? -5.102 -7.623 8.832 1.00 98.19 83 ASN A CA 1
ATOM 677 C C . ASN A 1 83 ? -3.774 -6.939 9.163 1.00 98.19 83 ASN A C 1
ATOM 679 O O . ASN A 1 83 ? -2.768 -7.259 8.540 1.00 98.19 83 ASN A O 1
ATOM 683 N N . SER A 1 84 ? -3.727 -6.060 10.168 1.00 98.69 84 SER A N 1
ATOM 684 C CA . SER A 1 84 ? -2.463 -5.447 10.597 1.00 98.69 84 SER A CA 1
ATOM 685 C C . SER A 1 84 ? -1.411 -6.501 10.959 1.00 98.69 84 SER A C 1
ATOM 687 O O . SER A 1 84 ? -0.307 -6.477 10.419 1.00 98.69 84 SER A O 1
ATOM 689 N N . LYS A 1 85 ? -1.782 -7.495 11.780 1.00 98.31 85 LYS A N 1
ATOM 690 C CA . LYS A 1 85 ? -0.896 -8.618 12.131 1.00 98.31 85 LYS A CA 1
ATOM 691 C C . LYS A 1 85 ? -0.455 -9.414 10.908 1.00 98.31 85 LYS A C 1
ATOM 693 O O . LYS A 1 85 ? 0.717 -9.767 10.819 1.00 98.31 85 LYS A O 1
ATOM 698 N N . LYS A 1 86 ? -1.372 -9.665 9.966 1.00 97.75 86 LYS A N 1
ATOM 699 C CA . LYS A 1 86 ? -1.076 -10.394 8.726 1.00 97.75 86 LYS A CA 1
ATOM 700 C C . LYS A 1 86 ? 0.033 -9.729 7.909 1.00 97.75 86 LYS A C 1
ATOM 702 O O . LYS A 1 86 ? 0.845 -10.443 7.350 1.00 97.75 86 LYS A O 1
ATOM 707 N N . TYR A 1 87 ? 0.062 -8.399 7.830 1.00 97.88 87 TYR A N 1
ATOM 708 C CA . TYR A 1 87 ? 1.096 -7.681 7.072 1.00 97.88 87 TYR A CA 1
ATOM 709 C C . TYR A 1 87 ? 2.388 -7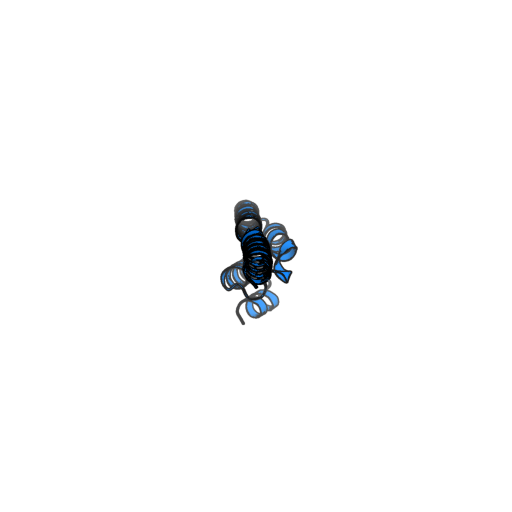.432 7.866 1.00 97.88 87 TYR A C 1
ATOM 711 O O . TYR A 1 87 ? 3.376 -7.016 7.276 1.00 97.88 87 TYR A O 1
ATOM 719 N N . TYR A 1 88 ? 2.416 -7.680 9.177 1.00 96.00 88 TYR A N 1
ATOM 720 C CA . TYR A 1 88 ? 3.649 -7.635 9.977 1.00 96.00 88 TYR A CA 1
ATOM 721 C C . TYR A 1 88 ? 4.320 -9.000 10.174 1.00 96.00 88 TYR A C 1
ATOM 723 O O . TYR A 1 88 ? 5.410 -9.045 10.742 1.00 96.00 88 TYR A O 1
ATOM 731 N N . SER A 1 89 ? 3.676 -10.087 9.743 1.00 89.94 89 SER A N 1
ATOM 732 C CA . SER A 1 89 ? 4.194 -11.461 9.826 1.00 89.94 89 SER A CA 1
ATOM 733 C C . SER A 1 89 ? 4.704 -11.919 8.467 1.00 89.94 89 SER A C 1
ATOM 735 O O . SER A 1 89 ? 5.710 -12.656 8.451 1.00 89.94 89 SER A O 1
#

Foldseek 3Di:
DVVVVVVVVVVVVVVVVVVVVVPPPPPVVLQVVLQVQLVVCVVVVNLVSSLVSLVVCCVVCVVPLVSLCSNLVSCVSVVNNVRSVVSVD

pLDDT: mean 90.35, std 11.78, range [58.84, 98.81]

Secondary structure (DSSP, 8-state):
-HHHHHHHHHHHHHHHHHHHHTT---HHHHHHHHHHHHHHHHHTT-HHHHHHHHHTTHHHHTT-HHHHHHHHHHHHHTT-HHHHHHHH-